Protein AF-A0A9K3LHT9-F1 (afdb_monomer)

Nearest PDB structures (foldseek):
  8hmz-assembly1_B  TM=8.881E-01  e=5.363E-04  Homo sapiens
  8hmy-assembly1_B  TM=8.828E-01  e=5.363E-04  Homo sapiens
  8iss-assembly1_C  TM=8.605E-01  e=6.475E-04  Homo sapiens
  7zrz-assembly1_AP1  TM=8.786E-01  e=7.817E-04  Homo sapiens
  7uxa-assembly1_A  TM=8.634E-01  e=1.139E-03  Homo sapiens

Structure (mmCIF, N/CA/C/O backbone):
data_AF-A0A9K3LHT9-F1
#
_entry.id   AF-A0A9K3LHT9-F1
#
loop_
_atom_site.group_PDB
_atom_site.id
_atom_site.type_symbol
_atom_site.label_atom_id
_atom_site.label_alt_id
_atom_site.label_comp_id
_atom_site.label_asym_id
_atom_site.label_entity_id
_atom_site.label_seq_id
_atom_site.pdbx_PDB_ins_code
_atom_site.Cartn_x
_atom_site.Cartn_y
_atom_site.Cartn_z
_atom_site.occupancy
_atom_site.B_iso_or_equiv
_atom_site.auth_seq_id
_atom_site.auth_comp_id
_atom_site.auth_asym_id
_atom_site.auth_atom_id
_atom_site.pdbx_PDB_model_num
ATOM 1 N N . MET A 1 1 ? 1.330 -3.708 21.902 1.00 42.66 1 MET A N 1
ATOM 2 C CA . MET A 1 1 ? 2.357 -3.878 20.852 1.00 42.66 1 MET A CA 1
ATOM 3 C C . MET A 1 1 ? 2.181 -5.154 20.021 1.00 42.66 1 MET A C 1
ATOM 5 O O . MET A 1 1 ? 2.519 -5.128 18.854 1.00 42.66 1 MET A O 1
ATOM 9 N N . GLU A 1 2 ? 1.587 -6.236 20.538 1.00 40.75 2 GLU A N 1
ATOM 10 C CA . GLU A 1 2 ? 1.471 -7.520 19.803 1.00 40.75 2 GLU A CA 1
ATOM 11 C C . GLU A 1 2 ? 0.469 -7.534 18.625 1.00 40.75 2 GLU A C 1
ATOM 13 O O . GLU A 1 2 ? 0.619 -8.298 17.676 1.00 40.75 2 GLU A O 1
ATOM 18 N N . LYS A 1 3 ? -0.551 -6.663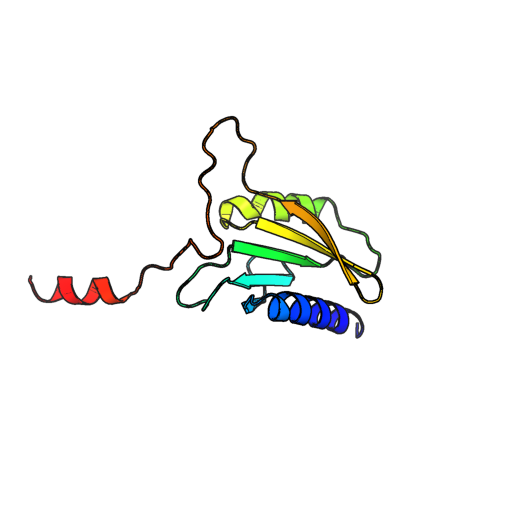 18.644 1.00 49.03 3 LYS A N 1
ATOM 19 C CA . LYS A 1 3 ? -1.647 -6.671 17.650 1.00 49.03 3 LYS A CA 1
ATOM 20 C C . LYS A 1 3 ? -1.298 -6.041 16.296 1.00 49.03 3 LYS A C 1
ATOM 22 O O . LYS A 1 3 ? -2.047 -6.220 15.341 1.00 49.03 3 LYS A O 1
ATOM 27 N N . GLU A 1 4 ? -0.192 -5.308 16.208 1.00 54.12 4 GLU A N 1
ATOM 28 C CA . GLU A 1 4 ? 0.210 -4.605 14.982 1.00 54.12 4 GLU A CA 1
ATOM 29 C C . GLU A 1 4 ? 0.761 -5.584 13.934 1.00 54.12 4 GLU A C 1
ATOM 31 O O . GLU A 1 4 ? 0.344 -5.563 12.779 1.00 54.12 4 GLU A O 1
ATOM 36 N N . GLY A 1 5 ? 1.567 -6.561 14.368 1.00 69.06 5 GLY A N 1
ATOM 37 C CA . GLY A 1 5 ? 2.127 -7.587 13.482 1.00 69.06 5 GLY A CA 1
ATOM 38 C C . GLY A 1 5 ? 1.077 -8.502 12.840 1.00 69.06 5 GLY A C 1
ATOM 39 O O . GLY A 1 5 ? 1.267 -8.965 11.715 1.00 69.06 5 GLY A O 1
ATOM 40 N N . VAL A 1 6 ? -0.060 -8.728 13.511 1.00 81.19 6 VAL A N 1
ATOM 41 C CA . VAL A 1 6 ? -1.143 -9.589 13.000 1.00 81.19 6 VAL A CA 1
ATOM 42 C C . VAL A 1 6 ? -1.835 -8.955 11.790 1.00 81.19 6 VAL A C 1
ATOM 44 O O . VAL A 1 6 ? -2.099 -9.644 10.804 1.00 81.19 6 VAL A O 1
ATOM 47 N N . LYS A 1 7 ? -2.080 -7.637 11.822 1.00 87.06 7 LYS A N 1
ATOM 48 C CA . LYS A 1 7 ? -2.692 -6.910 10.697 1.00 87.06 7 LYS A CA 1
ATOM 49 C C . LYS A 1 7 ? -1.782 -6.904 9.478 1.00 87.06 7 LYS A C 1
ATOM 51 O O . LYS A 1 7 ? -2.227 -7.242 8.383 1.00 87.06 7 LYS A O 1
ATOM 56 N N . SER A 1 8 ? -0.508 -6.582 9.675 1.00 90.00 8 SER A N 1
ATOM 57 C CA . SER A 1 8 ? 0.472 -6.548 8.590 1.00 90.00 8 SER A CA 1
ATOM 58 C C . SER A 1 8 ? 0.649 -7.935 7.960 1.00 90.00 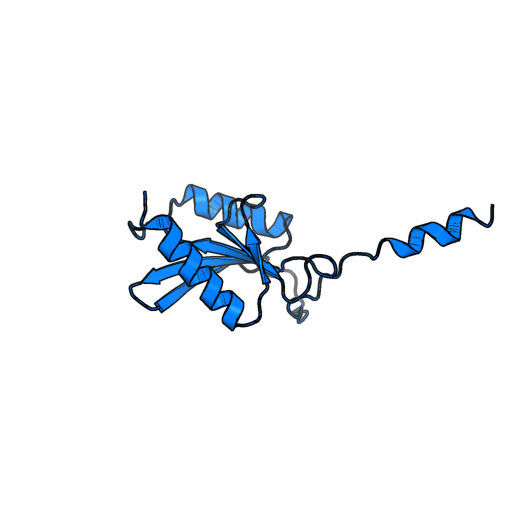8 SER A C 1
ATOM 60 O O . SER A 1 8 ? 0.721 -8.048 6.738 1.00 90.00 8 SER A O 1
ATOM 62 N N . ALA A 1 9 ? 0.630 -9.011 8.757 1.00 91.50 9 ALA A N 1
ATOM 63 C CA . ALA A 1 9 ? 0.661 -10.382 8.242 1.00 91.50 9 ALA A CA 1
ATOM 64 C C . ALA A 1 9 ? -0.595 -10.746 7.429 1.00 91.50 9 ALA A C 1
ATOM 66 O O . ALA A 1 9 ? -0.488 -11.414 6.401 1.00 91.50 9 ALA A O 1
ATOM 67 N N . PHE A 1 10 ? -1.776 -10.298 7.862 1.00 92.81 10 PHE A N 1
ATOM 68 C CA . PHE A 1 10 ? -3.029 -10.527 7.141 1.00 92.81 10 PHE A CA 1
ATOM 69 C C . PHE A 1 10 ? -3.052 -9.809 5.785 1.00 92.81 10 PHE A C 1
ATOM 71 O O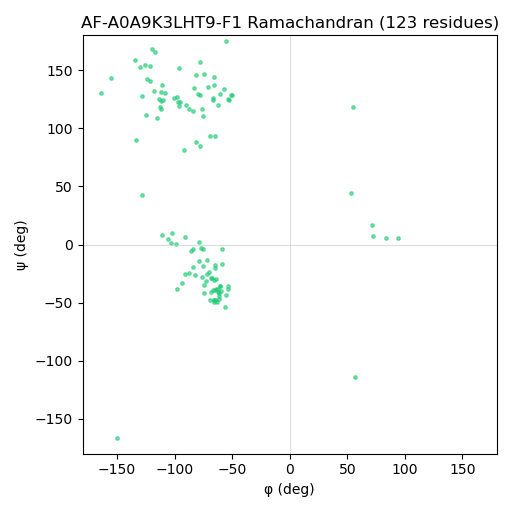 . PHE A 1 10 ? -3.317 -10.435 4.760 1.00 92.81 10 PHE A O 1
ATOM 78 N N . VAL A 1 11 ? -2.682 -8.523 5.764 1.00 92.94 11 VAL A N 1
ATOM 79 C CA . VAL A 1 11 ? -2.584 -7.718 4.534 1.00 92.94 11 VAL A CA 1
ATOM 80 C C . VAL A 1 11 ? -1.549 -8.295 3.572 1.00 92.94 11 VAL A C 1
ATOM 82 O O . VAL A 1 11 ? -1.813 -8.412 2.378 1.00 92.94 11 VAL A O 1
ATOM 85 N N . ARG A 1 12 ? -0.398 -8.734 4.092 1.00 94.56 12 ARG A N 1
ATOM 86 C CA . ARG A 1 12 ? 0.624 -9.425 3.300 1.00 94.56 12 ARG A CA 1
ATOM 87 C C . ARG A 1 12 ? 0.055 -10.659 2.598 1.00 94.56 12 ARG A C 1
ATOM 89 O O . ARG A 1 12 ? 0.160 -10.749 1.381 1.00 94.56 12 ARG A O 1
ATOM 96 N N . ARG A 1 13 ? -0.576 -11.575 3.343 1.00 94.25 13 ARG A N 1
ATOM 97 C CA . ARG A 1 13 ? -1.142 -12.814 2.777 1.00 94.25 13 ARG A CA 1
ATOM 98 C C . ARG A 1 13 ? -2.215 -12.537 1.727 1.00 94.25 13 ARG A C 1
ATOM 100 O O . ARG A 1 13 ? -2.307 -13.276 0.755 1.00 94.25 13 ARG A O 1
ATOM 107 N N . HIS A 1 14 ? -3.006 -11.484 1.920 1.00 92.81 14 HIS A N 1
ATOM 108 C CA . HIS A 1 14 ? -4.019 -11.066 0.958 1.00 92.81 14 HIS A CA 1
ATOM 109 C C . HIS A 1 14 ? -3.407 -10.615 -0.373 1.00 92.81 14 HIS A C 1
ATOM 111 O O . HIS A 1 14 ? -3.830 -11.075 -1.426 1.00 92.81 14 HIS A O 1
ATOM 117 N N . TYR A 1 15 ? -2.379 -9.763 -0.354 1.00 92.69 15 TYR A N 1
ATOM 118 C CA . TYR A 1 15 ? -1.734 -9.343 -1.601 1.00 92.69 15 TYR A CA 1
ATOM 119 C C . TYR A 1 15 ? -0.878 -10.451 -2.230 1.00 92.69 15 TYR A C 1
ATOM 121 O O . TYR A 1 15 ? -0.821 -10.553 -3.455 1.00 92.69 15 TYR A O 1
ATOM 129 N N . GLU A 1 16 ? -0.277 -11.328 -1.423 1.00 92.94 16 GLU A N 1
ATOM 130 C CA . GLU A 1 16 ? 0.418 -12.524 -1.916 1.00 92.94 16 GLU A CA 1
ATOM 131 C C . GLU A 1 16 ? -0.546 -13.505 -2.608 1.00 92.94 16 GLU A C 1
ATOM 133 O O . GLU A 1 16 ? -0.199 -14.056 -3.651 1.00 92.94 16 GLU A O 1
ATOM 138 N N . SER A 1 17 ? -1.778 -13.684 -2.106 1.00 92.31 17 SER A N 1
ATOM 139 C CA . SER A 1 17 ? -2.779 -14.544 -2.760 1.00 92.31 17 SER A CA 1
ATOM 140 C C . SER A 1 17 ? -3.322 -13.962 -4.069 1.00 92.31 17 SER A C 1
ATOM 142 O O . SER A 1 17 ? -3.749 -14.718 -4.940 1.00 92.31 17 SER A O 1
ATOM 144 N N . LEU A 1 18 ? -3.252 -12.638 -4.238 1.00 89.38 18 LEU A N 1
ATOM 145 C CA . LEU A 1 18 ? -3.525 -11.945 -5.501 1.00 89.38 18 LEU A CA 1
ATOM 146 C C . LEU A 1 18 ? -2.362 -12.046 -6.508 1.00 89.38 18 LEU A C 1
ATOM 148 O O . LEU A 1 18 ? -2.493 -11.570 -7.634 1.00 89.38 18 LEU A O 1
ATOM 152 N N . GLY A 1 19 ? -1.240 -12.666 -6.126 1.00 88.81 19 GLY A N 1
ATOM 153 C CA . GLY A 1 19 ? -0.076 -12.882 -6.990 1.00 88.81 19 GLY A CA 1
ATOM 154 C C . GLY A 1 19 ? 1.007 -11.806 -6.891 1.00 88.81 19 GLY A C 1
ATOM 155 O O . GLY A 1 19 ? 1.989 -11.873 -7.628 1.00 88.81 19 GLY A O 1
ATOM 156 N N . TYR A 1 20 ? 0.879 -10.837 -5.981 1.00 90.56 20 TYR A N 1
ATOM 157 C CA . TYR A 1 20 ? 1.913 -9.825 -5.773 1.00 90.56 20 TYR A CA 1
ATOM 158 C C . TYR A 1 20 ? 3.043 -10.339 -4.887 1.00 90.56 20 TYR A C 1
ATOM 160 O O . TYR A 1 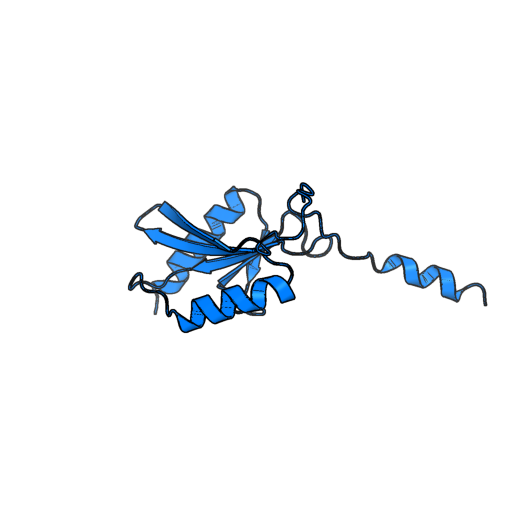20 ? 2.829 -11.040 -3.898 1.00 90.56 20 TYR A O 1
ATOM 168 N N . ARG A 1 21 ? 4.268 -9.889 -5.167 1.00 90.94 21 ARG A N 1
ATOM 169 C CA . ARG A 1 21 ? 5.383 -10.037 -4.223 1.00 90.94 21 ARG A CA 1
ATOM 170 C C . ARG A 1 21 ? 5.409 -8.845 -3.271 1.00 90.94 21 ARG A C 1
ATOM 172 O O . ARG A 1 21 ? 5.622 -7.710 -3.698 1.00 90.94 21 ARG A O 1
ATOM 179 N N . VAL A 1 22 ? 5.208 -9.108 -1.980 1.00 93.62 22 VAL A N 1
ATOM 180 C CA . VAL A 1 22 ? 5.094 -8.082 -0.933 1.00 93.62 22 VAL A CA 1
ATOM 181 C C . VAL A 1 22 ? 6.437 -7.872 -0.231 1.00 93.62 22 VAL A C 1
ATOM 183 O O . VAL A 1 22 ? 6.964 -8.773 0.425 1.00 93.62 22 VAL A O 1
ATOM 186 N N . HIS A 1 23 ? 6.976 -6.657 -0.296 1.00 93.50 23 HIS A N 1
ATOM 187 C CA . HIS A 1 23 ? 8.204 -6.267 0.410 1.00 93.50 23 HIS A CA 1
ATOM 188 C C . HIS A 1 23 ? 7.954 -5.112 1.382 1.00 93.50 23 HIS A C 1
ATOM 190 O O . HIS A 1 23 ? 6.899 -4.487 1.348 1.00 93.50 23 HIS A O 1
ATOM 196 N N . SER A 1 24 ? 8.927 -4.836 2.257 1.00 93.44 24 SER A N 1
ATOM 197 C CA . SER A 1 24 ? 8.873 -3.689 3.174 1.00 93.44 24 SER A CA 1
ATOM 198 C C . SER A 1 24 ? 8.802 -2.371 2.402 1.00 93.44 24 SER A C 1
ATOM 200 O O . SER A 1 24 ? 9.618 -2.130 1.509 1.00 93.44 24 SER A O 1
ATOM 202 N N . GLY A 1 25 ? 7.837 -1.524 2.761 1.00 91.44 25 GLY A N 1
ATOM 203 C CA . GLY A 1 25 ? 7.657 -0.186 2.202 1.00 91.44 25 GLY A CA 1
ATOM 204 C C . GLY A 1 25 ? 8.387 0.919 2.966 1.00 91.44 25 GLY A C 1
ATOM 205 O O . GLY A 1 25 ? 8.214 2.088 2.624 1.00 91.44 25 GLY A O 1
ATOM 206 N N . LEU A 1 26 ? 9.210 0.575 3.967 1.00 91.31 26 LEU A N 1
ATOM 207 C CA . LEU A 1 26 ? 9.803 1.532 4.911 1.00 91.31 26 LEU A CA 1
ATOM 208 C C . LEU A 1 26 ? 10.560 2.680 4.221 1.00 91.31 26 LEU A C 1
ATOM 210 O O . LEU A 1 26 ? 10.493 3.822 4.661 1.00 91.31 26 LEU A O 1
ATOM 214 N N . GLN A 1 27 ? 11.235 2.399 3.102 1.00 89.62 27 GLN A N 1
ATOM 215 C CA . GLN A 1 27 ? 11.967 3.403 2.314 1.00 89.62 27 GLN A CA 1
ATOM 216 C C . GLN A 1 27 ? 11.063 4.474 1.682 1.00 89.62 27 GLN A C 1
ATOM 218 O O . GLN A 1 27 ? 11.542 5.544 1.322 1.00 89.62 27 GLN A O 1
ATOM 223 N N . PHE A 1 28 ? 9.768 4.188 1.550 1.00 89.50 28 PHE A N 1
ATOM 224 C CA . PHE A 1 28 ? 8.758 5.058 0.948 1.00 89.50 28 PHE A CA 1
ATOM 225 C C . PHE A 1 28 ? 7.754 5.584 1.988 1.00 89.50 28 PHE A C 1
ATOM 227 O O . PHE A 1 28 ? 6.744 6.177 1.615 1.00 89.50 28 PHE A O 1
ATOM 234 N N . GLY A 1 29 ? 8.006 5.345 3.283 1.00 90.19 29 GLY A N 1
ATOM 235 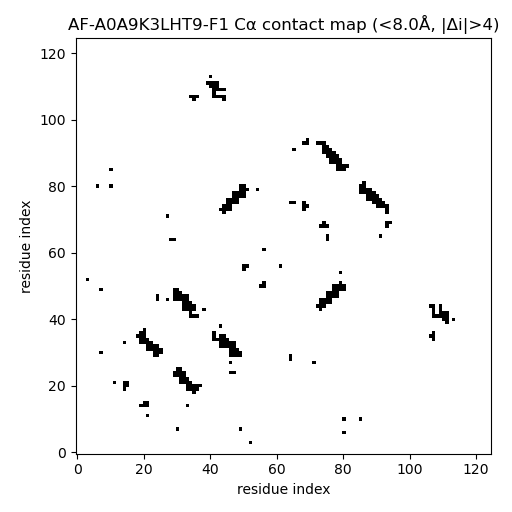C CA . GLY A 1 29 ? 7.111 5.735 4.378 1.00 90.19 29 GLY A CA 1
ATOM 236 C C . GLY A 1 29 ? 5.819 4.915 4.466 1.00 90.19 29 GLY A C 1
ATOM 237 O O . GLY A 1 29 ? 4.869 5.358 5.098 1.00 90.19 29 GLY A O 1
ATOM 238 N N . CYS A 1 30 ? 5.761 3.748 3.819 1.00 92.25 30 CYS A N 1
ATOM 239 C CA . CYS A 1 30 ? 4.589 2.868 3.790 1.00 92.25 30 CYS A CA 1
ATOM 240 C C . CYS A 1 30 ? 4.895 1.516 4.453 1.00 92.25 30 CYS A C 1
ATOM 242 O O . CYS A 1 30 ? 6.059 1.151 4.621 1.00 92.25 30 CYS A O 1
ATOM 244 N N . ASP A 1 31 ? 3.869 0.729 4.771 1.00 94.00 31 ASP A N 1
ATOM 245 C CA . ASP A 1 31 ? 4.050 -0.617 5.327 1.00 94.00 31 ASP A CA 1
ATOM 246 C C . ASP A 1 31 ? 4.629 -1.575 4.288 1.00 94.00 31 ASP A C 1
ATOM 248 O O . ASP A 1 31 ? 5.609 -2.286 4.542 1.00 94.00 31 ASP A O 1
ATOM 252 N N . PHE A 1 32 ? 4.049 -1.565 3.085 1.00 94.88 32 PHE A N 1
ATOM 253 C CA . PHE A 1 32 ? 4.435 -2.480 2.022 1.00 94.88 32 PHE A CA 1
ATOM 254 C C . PHE A 1 32 ? 4.608 -1.808 0.670 1.00 94.88 32 PHE A C 1
ATOM 256 O O . PHE A 1 32 ? 4.051 -0.753 0.381 1.00 94.88 32 PHE A O 1
ATOM 263 N N . VAL A 1 33 ? 5.358 -2.492 -0.186 1.00 92.69 33 VAL A N 1
ATOM 264 C CA . VAL A 1 33 ? 5.370 -2.267 -1.629 1.00 92.69 33 VAL A CA 1
ATOM 265 C C . VAL A 1 33 ? 5.036 -3.560 -2.354 1.00 92.69 33 VAL A C 1
ATOM 267 O O . VAL A 1 33 ? 5.466 -4.640 -1.934 1.00 92.69 33 VAL A O 1
ATOM 270 N N . LEU A 1 34 ? 4.280 -3.438 -3.442 1.00 91.06 34 LEU A N 1
ATOM 271 C CA . LEU A 1 34 ? 3.827 -4.573 -4.240 1.00 91.06 34 LEU A CA 1
ATOM 272 C C . LEU A 1 34 ? 4.562 -4.599 -5.576 1.00 91.06 34 LEU A C 1
ATOM 274 O O . LEU A 1 34 ? 4.615 -3.591 -6.285 1.00 91.06 34 LEU A O 1
ATOM 278 N N . TYR A 1 35 ? 5.105 -5.762 -5.917 1.00 87.62 35 TYR A N 1
ATOM 279 C CA . TYR A 1 35 ? 5.702 -6.022 -7.221 1.00 87.62 35 TYR A CA 1
ATOM 280 C C . TYR A 1 35 ? 4.840 -7.009 -8.002 1.00 87.62 35 TYR A C 1
ATOM 282 O O . TYR A 1 35 ? 4.392 -8.014 -7.446 1.00 87.62 35 TYR A O 1
ATOM 290 N N . ALA A 1 36 ? 4.654 -6.730 -9.292 1.00 83.94 36 ALA A N 1
ATOM 291 C CA . ALA A 1 36 ? 3.984 -7.637 -10.224 1.00 83.94 36 ALA A CA 1
ATOM 292 C C . ALA A 1 36 ? 4.805 -8.910 -10.493 1.00 83.94 36 ALA A C 1
ATOM 294 O O . ALA A 1 36 ? 4.253 -9.959 -10.798 1.00 83.94 36 ALA A O 1
ATOM 295 N N . ASP A 1 37 ? 6.132 -8.799 -10.395 1.00 82.81 37 ASP A N 1
ATOM 296 C CA . ASP A 1 37 ? 7.083 -9.872 -10.678 1.00 82.81 37 ASP A CA 1
ATOM 297 C C . ASP A 1 37 ? 8.353 -9.703 -9.814 1.00 82.81 37 ASP A C 1
ATOM 299 O O . ASP A 1 37 ? 8.363 -8.948 -8.840 1.00 82.81 37 ASP A O 1
ATOM 303 N N . SER A 1 38 ? 9.433 -10.423 -10.122 1.00 80.25 38 SER A N 1
ATOM 304 C CA . SER A 1 38 ? 10.696 -10.378 -9.391 1.00 80.25 38 SER A CA 1
ATOM 305 C C . SER A 1 38 ? 11.201 -8.937 -9.201 1.00 80.25 38 SER A C 1
ATOM 307 O O . SER A 1 38 ? 11.378 -8.215 -10.189 1.00 80.25 38 SER A O 1
ATOM 309 N N . PRO A 1 39 ? 11.541 -8.526 -7.963 1.00 78.69 39 PRO A N 1
ATOM 310 C CA . PRO A 1 39 ? 12.115 -7.210 -7.682 1.00 78.69 39 PRO A CA 1
ATOM 311 C C . PRO A 1 39 ? 13.424 -6.929 -8.426 1.00 78.69 39 PRO A C 1
ATOM 313 O O . PRO A 1 39 ? 13.859 -5.783 -8.483 1.00 78.69 39 PRO A O 1
ATOM 316 N N . GLU A 1 40 ? 14.096 -7.944 -8.965 1.00 77.94 40 GLU A N 1
ATOM 317 C CA . GLU A 1 40 ? 15.292 -7.768 -9.797 1.00 77.94 40 GLU A CA 1
ATOM 318 C C . GLU A 1 40 ? 14.954 -7.301 -11.218 1.00 77.94 40 GLU A C 1
ATOM 320 O O . GLU A 1 40 ? 15.756 -6.609 -11.846 1.00 77.94 40 GLU A O 1
ATOM 325 N N . ALA A 1 41 ? 13.761 -7.652 -11.704 1.00 71.69 41 ALA A N 1
ATOM 326 C CA . ALA A 1 41 ? 13.304 -7.394 -13.062 1.00 71.69 41 ALA A CA 1
ATOM 327 C C . ALA A 1 41 ? 12.412 -6.152 -13.154 1.00 71.69 41 ALA A C 1
ATOM 329 O O . ALA A 1 41 ? 12.549 -5.389 -14.107 1.00 71.69 41 ALA A O 1
ATOM 330 N N . VAL A 1 42 ? 11.538 -5.917 -12.170 1.00 76.69 42 VAL A N 1
ATOM 331 C CA . VAL A 1 42 ? 10.533 -4.843 -12.225 1.00 76.69 42 VAL A CA 1
ATOM 332 C C . VAL A 1 42 ? 10.595 -3.910 -11.016 1.00 76.69 42 VAL A C 1
ATOM 334 O O . VAL A 1 42 ? 11.081 -4.265 -9.938 1.00 76.69 42 VAL A O 1
ATOM 337 N N . HIS A 1 43 ? 10.134 -2.676 -11.200 1.00 79.69 43 HIS A N 1
ATOM 338 C CA . HIS A 1 43 ? 9.858 -1.754 -10.103 1.00 79.69 43 HIS A CA 1
ATOM 339 C C . HIS A 1 43 ? 8.523 -2.103 -9.431 1.00 79.69 43 HIS A C 1
ATOM 341 O O . HIS A 1 43 ? 7.662 -2.747 -10.025 1.00 79.69 43 HIS A O 1
ATOM 347 N N . SER A 1 44 ? 8.359 -1.695 -8.172 1.00 82.50 44 SER A N 1
ATOM 348 C CA . SER A 1 44 ? 7.056 -1.754 -7.514 1.00 82.50 44 SER A CA 1
ATOM 349 C C . SER A 1 44 ? 6.183 -0.598 -7.980 1.00 82.50 44 SER A C 1
ATOM 351 O O . SER A 1 44 ? 6.605 0.557 -7.881 1.00 82.50 44 SER A O 1
ATOM 353 N N . ASP A 1 45 ? 4.968 -0.906 -8.423 1.00 82.56 45 ASP A N 1
ATOM 354 C CA . ASP A 1 45 ? 3.993 0.096 -8.867 1.00 82.56 45 ASP A CA 1
ATOM 355 C C . ASP A 1 45 ? 3.140 0.626 -7.706 1.00 82.56 45 ASP A C 1
ATOM 357 O O . ASP A 1 45 ? 2.643 1.750 -7.766 1.00 82.56 45 ASP A O 1
ATOM 361 N N . PHE A 1 46 ? 2.992 -0.156 -6.629 1.00 90.12 46 PHE A N 1
ATOM 362 C CA . PHE A 1 46 ? 2.106 0.173 -5.512 1.00 90.12 46 PHE A CA 1
ATOM 363 C C . PHE A 1 46 ? 2.844 0.274 -4.177 1.00 90.12 46 PHE A C 1
ATOM 365 O O . PHE A 1 46 ? 3.711 -0.547 -3.861 1.00 90.12 46 PHE A O 1
ATOM 372 N N . CYS A 1 47 ? 2.434 1.257 -3.379 1.00 92.44 47 CYS A N 1
ATOM 373 C CA . CYS A 1 47 ? 2.748 1.405 -1.963 1.00 92.44 47 CYS A CA 1
ATOM 374 C C . CYS A 1 47 ? 1.473 1.187 -1.150 1.00 92.44 47 CYS A C 1
ATOM 376 O O . CYS A 1 47 ? 0.459 1.810 -1.443 1.00 92.44 47 CYS A O 1
ATOM 378 N N . VAL A 1 48 ? 1.521 0.355 -0.115 1.00 92.75 48 VAL A N 1
ATOM 379 C CA . VAL A 1 48 ? 0.380 0.079 0.765 1.00 92.75 48 VAL A CA 1
ATOM 380 C C . VAL A 1 48 ? 0.641 0.695 2.131 1.00 92.75 48 VAL A C 1
ATOM 382 O O . VAL A 1 48 ? 1.647 0.376 2.765 1.00 92.75 48 VAL A O 1
ATOM 385 N N . TYR A 1 49 ? -0.283 1.538 2.581 1.00 93.44 49 TYR A N 1
ATOM 386 C CA . TYR A 1 49 ? -0.312 2.103 3.927 1.00 93.44 49 TYR A CA 1
ATOM 387 C C . TYR A 1 49 ? -1.511 1.535 4.694 1.00 93.44 49 TYR A C 1
ATOM 389 O O . TYR A 1 49 ? -2.653 1.628 4.234 1.00 93.44 49 TYR A O 1
ATOM 397 N N . ILE A 1 50 ? -1.257 0.927 5.848 1.00 92.81 50 ILE A N 1
ATOM 398 C CA . ILE A 1 50 ? -2.250 0.263 6.690 1.00 92.81 50 ILE A CA 1
ATOM 399 C C . ILE A 1 50 ? -2.681 1.223 7.795 1.00 92.81 50 ILE A C 1
ATOM 401 O O . ILE A 1 50 ? -1.882 1.664 8.611 1.00 92.81 50 ILE A O 1
ATOM 405 N N . ILE A 1 51 ? -3.981 1.496 7.870 1.00 91.12 51 ILE A N 1
ATOM 406 C CA . ILE A 1 51 ? -4.547 2.318 8.938 1.00 91.12 51 ILE A CA 1
ATOM 407 C C . ILE A 1 51 ? -4.407 1.613 10.293 1.00 91.12 51 ILE A C 1
ATOM 409 O O . ILE A 1 51 ? -4.701 0.415 10.437 1.00 91.12 51 ILE A O 1
ATOM 413 N N . GLY A 1 52 ? -4.023 2.405 11.297 1.00 84.88 52 GLY A N 1
ATOM 414 C CA . GLY A 1 52 ? -3.892 2.010 12.693 1.00 84.88 52 GLY A CA 1
ATOM 415 C C . GLY A 1 52 ? -5.154 1.395 13.316 1.00 84.88 52 GLY A C 1
ATOM 416 O O . GLY A 1 52 ? -6.226 1.269 12.718 1.00 84.88 52 GLY A O 1
ATOM 417 N N . ASN A 1 53 ? -5.025 0.928 14.561 1.00 78.44 53 ASN A N 1
ATOM 418 C CA . ASN A 1 53 ? -6.120 0.270 15.294 1.00 78.44 53 ASN A CA 1
ATOM 419 C C . ASN A 1 53 ? -7.278 1.195 15.656 1.00 78.44 53 ASN A C 1
ATOM 421 O O . ASN A 1 53 ? -8.408 0.731 15.770 1.00 78.44 53 ASN A O 1
ATOM 425 N N . ASP A 1 54 ? -6.983 2.470 15.831 1.00 82.88 54 ASP A N 1
ATOM 426 C CA . ASP A 1 54 ? -7.949 3.524 16.101 1.00 82.88 54 ASP A CA 1
ATOM 427 C C . ASP A 1 54 ? -8.795 3.868 14.863 1.00 82.88 54 ASP A C 1
ATOM 429 O O . ASP A 1 54 ? -9.843 4.497 14.983 1.00 82.88 54 ASP A O 1
ATOM 433 N N . GLY A 1 55 ? -8.386 3.396 13.678 1.00 80.25 55 GLY A N 1
ATOM 434 C CA . GLY A 1 55 ? -9.079 3.651 12.423 1.00 80.25 55 GLY A CA 1
ATOM 435 C C . GLY A 1 55 ? -8.921 5.089 11.936 1.00 80.25 55 GLY A C 1
ATOM 436 O O . GLY A 1 55 ? -9.573 5.453 10.955 1.00 80.25 55 GLY A O 1
ATOM 437 N N . PHE A 1 56 ? -8.080 5.879 12.603 1.00 84.12 56 PHE A N 1
ATOM 438 C CA . PHE A 1 56 ? -7.764 7.239 12.214 1.00 84.12 56 PHE A CA 1
ATOM 439 C C . PHE A 1 56 ? -6.485 7.254 11.400 1.00 84.12 56 PHE A C 1
ATOM 441 O O . PHE A 1 56 ? -5.617 6.392 11.515 1.00 84.12 56 PHE A O 1
ATOM 448 N N . ILE A 1 57 ? -6.404 8.252 10.537 1.00 84.75 57 ILE A N 1
ATOM 449 C CA . ILE A 1 57 ? -5.229 8.506 9.735 1.00 84.75 57 ILE A CA 1
ATOM 450 C C . ILE A 1 57 ? -4.860 9.966 9.916 1.00 84.75 57 ILE A C 1
ATOM 452 O O . ILE A 1 57 ? -5.723 10.841 9.792 1.00 84.75 57 ILE A O 1
ATOM 456 N N . ASP A 1 58 ? -3.603 10.234 10.265 1.00 88.25 58 ASP A N 1
ATOM 457 C CA . ASP A 1 58 ? -3.154 11.613 10.381 1.00 88.25 58 ASP A CA 1
ATOM 458 C C . ASP A 1 58 ? -3.182 12.243 8.984 1.00 88.25 58 ASP A C 1
ATOM 460 O O . ASP A 1 58 ? -2.598 11.743 8.016 1.00 88.25 58 ASP A O 1
ATOM 464 N N . TRP A 1 59 ? -3.880 13.372 8.880 1.00 86.75 59 TRP A N 1
ATOM 465 C CA . TRP A 1 59 ? -3.933 14.159 7.660 1.00 86.75 59 TRP A CA 1
ATOM 466 C C . TRP A 1 59 ? -2.531 14.513 7.146 1.00 86.75 59 TRP A C 1
ATOM 468 O O . TRP A 1 59 ? -2.290 14.474 5.941 1.00 86.75 59 TRP A O 1
ATOM 478 N N . ARG A 1 60 ? -1.587 14.821 8.045 1.00 89.69 60 ARG A N 1
ATOM 479 C CA . ARG A 1 60 ? -0.205 15.162 7.680 1.00 89.69 60 ARG A CA 1
ATOM 480 C C . ARG A 1 60 ? 0.535 13.975 7.082 1.00 89.69 60 ARG A C 1
ATOM 482 O O . ARG A 1 60 ? 1.277 14.161 6.116 1.00 89.69 60 ARG A O 1
ATOM 489 N N . GLU A 1 61 ? 0.322 12.777 7.619 1.00 87.75 61 GLU A N 1
ATOM 490 C CA . GLU A 1 61 ? 0.896 11.549 7.069 1.00 87.75 61 GLU A CA 1
ATOM 491 C C . GLU A 1 61 ? 0.349 11.298 5.665 1.00 87.75 61 GLU A C 1
ATOM 493 O O . GLU A 1 61 ? 1.126 11.179 4.719 1.00 87.75 61 GLU A O 1
ATOM 498 N N . ILE A 1 62 ? -0.975 11.353 5.485 1.00 88.38 62 ILE A N 1
ATOM 499 C CA . ILE A 1 62 ? -1.592 11.170 4.164 1.00 88.38 62 ILE A CA 1
ATOM 500 C C . ILE A 1 62 ? -1.151 12.216 3.157 1.00 88.38 62 ILE A C 1
ATOM 502 O O . ILE A 1 62 ? -0.836 11.872 2.016 1.00 88.38 62 ILE A O 1
ATOM 506 N N . GLN A 1 63 ? -1.102 13.483 3.555 1.00 89.31 63 GLN A N 1
ATOM 507 C CA . GLN A 1 63 ? -0.658 14.559 2.682 1.00 89.31 63 GLN A CA 1
ATOM 508 C C . GLN A 1 63 ? 0.802 14.353 2.255 1.00 89.31 63 GLN A C 1
ATOM 510 O O . GLN A 1 63 ? 1.135 14.553 1.086 1.00 89.31 63 GLN A O 1
ATOM 515 N N . THR A 1 64 ? 1.659 13.913 3.179 1.00 90.31 64 THR A N 1
ATOM 516 C CA . THR A 1 64 ? 3.072 13.624 2.901 1.00 90.31 64 THR A CA 1
ATOM 517 C C . THR A 1 64 ? 3.211 12.444 1.945 1.00 90.31 64 THR A C 1
ATOM 519 O O . THR A 1 64 ? 3.883 12.564 0.923 1.00 90.31 64 THR A O 1
ATOM 522 N N . LEU A 1 65 ? 2.522 11.333 2.215 1.00 90.19 65 LEU A N 1
ATOM 523 C CA . LEU A 1 65 ? 2.554 10.144 1.362 1.00 90.19 65 LEU A CA 1
ATOM 524 C C . LEU A 1 65 ? 2.032 10.443 -0.044 1.00 90.19 65 LEU A C 1
ATOM 526 O O . LEU A 1 65 ? 2.692 10.126 -1.031 1.00 90.19 65 LEU A O 1
ATOM 530 N N . THR A 1 66 ? 0.891 11.124 -0.141 1.00 89.06 66 THR A N 1
ATOM 531 C CA . THR A 1 66 ? 0.277 11.498 -1.424 1.00 89.06 66 THR A CA 1
ATOM 532 C C . THR A 1 66 ? 1.198 12.393 -2.254 1.00 89.06 66 THR A C 1
ATOM 534 O O . THR A 1 66 ? 1.243 12.262 -3.475 1.00 89.06 66 THR A O 1
ATOM 537 N N . ARG A 1 67 ? 1.959 13.286 -1.609 1.00 88.75 67 ARG A N 1
ATOM 538 C CA . ARG A 1 67 ? 2.899 14.180 -2.295 1.00 88.75 67 ARG A CA 1
ATOM 539 C C . ARG A 1 67 ? 4.159 13.466 -2.784 1.00 88.75 67 ARG A C 1
ATOM 541 O O . ARG A 1 67 ? 4.659 13.837 -3.838 1.00 88.75 67 ARG A O 1
ATOM 548 N N . SER A 1 68 ? 4.654 12.475 -2.046 1.00 89.38 68 SER A N 1
ATOM 549 C CA . SER A 1 68 ? 5.895 11.762 -2.387 1.00 89.38 68 SER A CA 1
ATOM 550 C C . SER A 1 68 ? 5.692 10.649 -3.419 1.00 89.38 68 SER A C 1
ATOM 552 O O . SER A 1 68 ? 6.615 10.295 -4.146 1.00 89.38 68 SER A O 1
ATOM 554 N N . MET A 1 69 ? 4.487 10.083 -3.506 1.00 88.81 69 MET A N 1
ATOM 555 C CA . MET A 1 69 ? 4.185 8.980 -4.425 1.00 88.81 69 MET A CA 1
ATOM 556 C C . MET A 1 69 ? 4.509 9.257 -5.906 1.00 88.81 69 MET A C 1
ATOM 558 O O . MET A 1 69 ? 5.108 8.382 -6.539 1.00 88.81 69 MET A O 1
ATOM 562 N N . PRO A 1 70 ? 4.197 10.444 -6.471 1.00 84.69 70 PRO A N 1
ATOM 563 C CA . PRO A 1 70 ? 4.596 10.791 -7.832 1.00 84.69 70 PRO A CA 1
ATOM 564 C C . PRO A 1 70 ? 6.113 10.786 -8.039 1.00 84.69 70 PRO A C 1
ATOM 566 O O . PRO A 1 70 ? 6.571 10.272 -9.057 1.00 84.69 70 PRO A O 1
ATOM 569 N N . ASP A 1 71 ? 6.884 11.287 -7.068 1.00 86.25 71 ASP A N 1
ATOM 570 C CA . ASP A 1 71 ? 8.352 11.324 -7.137 1.00 86.25 71 ASP A CA 1
ATOM 571 C C . ASP A 1 71 ? 8.952 9.909 -7.125 1.00 86.25 71 ASP A C 1
ATOM 573 O O . ASP A 1 71 ? 9.986 9.646 -7.738 1.00 86.25 71 ASP A O 1
ATOM 577 N N . PHE A 1 72 ? 8.277 8.966 -6.462 1.00 85.94 72 PHE A N 1
ATOM 578 C CA . PHE A 1 72 ? 8.659 7.552 -6.442 1.00 85.94 72 PHE A CA 1
ATOM 579 C C . PHE A 1 72 ? 8.104 6.746 -7.621 1.00 85.94 72 PHE A C 1
ATOM 581 O O . PHE A 1 72 ? 8.444 5.566 -7.754 1.00 85.94 72 PHE A O 1
ATOM 588 N N . HIS A 1 73 ? 7.260 7.363 -8.454 1.00 84.88 73 HIS A N 1
ATOM 589 C CA . HIS A 1 73 ? 6.466 6.712 -9.494 1.00 84.88 73 HIS A CA 1
ATOM 590 C C . HIS A 1 73 ? 5.632 5.535 -8.964 1.00 84.88 73 HIS A C 1
ATOM 592 O O . HIS A 1 73 ? 5.598 4.468 -9.575 1.00 84.88 73 HIS A O 1
ATOM 598 N N . LYS A 1 74 ? 4.984 5.723 -7.810 1.00 86.12 74 LYS A N 1
ATOM 599 C CA . LYS A 1 74 ? 4.146 4.709 -7.155 1.00 86.12 74 LYS A CA 1
ATOM 600 C C . LYS A 1 74 ? 2.728 5.214 -6.968 1.00 86.12 74 LYS A C 1
ATOM 602 O O . LYS A 1 74 ? 2.496 6.409 -6.836 1.00 86.12 74 LYS A O 1
ATOM 607 N N . THR A 1 75 ? 1.784 4.288 -6.911 1.00 88.62 75 THR A N 1
ATOM 608 C CA . THR A 1 75 ? 0.399 4.548 -6.516 1.00 88.62 75 THR A CA 1
ATOM 609 C C . THR A 1 75 ? 0.230 4.186 -5.041 1.00 88.62 75 THR A C 1
ATOM 611 O O . THR A 1 75 ? 0.573 3.074 -4.635 1.00 88.62 75 THR A O 1
ATOM 614 N N . LEU A 1 76 ? -0.283 5.117 -4.230 1.00 91.06 76 LEU A N 1
ATOM 615 C CA . LEU A 1 76 ? -0.598 4.855 -2.820 1.00 91.06 76 LEU A CA 1
ATOM 616 C C . LEU A 1 76 ? -1.932 4.121 -2.713 1.00 91.06 76 LEU A C 1
ATOM 618 O O . LEU A 1 76 ? -2.935 4.605 -3.233 1.00 91.06 76 LEU A O 1
ATOM 622 N N . ILE A 1 77 ? -1.953 3.021 -1.973 1.00 92.25 77 ILE A N 1
ATOM 623 C CA . ILE A 1 77 ? -3.150 2.289 -1.572 1.00 92.25 77 ILE A CA 1
ATOM 624 C C . ILE A 1 77 ? -3.290 2.435 -0.059 1.00 92.25 77 ILE A C 1
ATOM 626 O O . ILE A 1 77 ? -2.424 2.004 0.702 1.00 92.25 77 ILE A O 1
ATOM 630 N N . VAL A 1 78 ? -4.388 3.042 0.382 1.00 92.25 78 VAL A N 1
ATOM 631 C CA . VAL A 1 78 ? -4.715 3.158 1.808 1.00 92.25 78 VAL A CA 1
ATOM 632 C C . VAL A 1 78 ? -5.643 2.014 2.188 1.00 92.25 78 VAL A C 1
ATOM 634 O O . VAL A 1 78 ? -6.726 1.876 1.618 1.00 92.25 78 VAL A O 1
ATOM 637 N N . VAL A 1 79 ? -5.237 1.206 3.162 1.00 92.69 79 VAL A N 1
ATOM 638 C CA . VAL A 1 79 ? -5.930 -0.023 3.554 1.00 92.69 79 VAL A CA 1
ATOM 639 C C . VAL A 1 79 ? -6.418 0.059 4.990 1.00 92.69 79 VAL A C 1
ATOM 641 O O . VAL A 1 79 ? -5.662 0.361 5.907 1.00 92.69 79 VAL A O 1
ATOM 644 N N . GLN A 1 80 ? -7.677 -0.307 5.209 1.00 91.19 80 GLN A N 1
ATOM 645 C CA . GLN A 1 80 ? -8.234 -0.526 6.536 1.00 91.19 80 GLN A CA 1
ATOM 646 C C . GLN A 1 80 ? -8.597 -1.997 6.726 1.00 91.19 80 GLN A C 1
ATOM 648 O O . GLN A 1 80 ? -9.378 -2.567 5.965 1.00 91.19 80 GLN A O 1
ATOM 653 N N . VAL A 1 81 ? -8.066 -2.599 7.788 1.00 90.44 81 VAL A N 1
ATOM 654 C CA . VAL A 1 81 ? -8.418 -3.963 8.198 1.00 90.44 81 VAL A CA 1
ATOM 655 C C . VAL A 1 81 ? -9.599 -3.899 9.165 1.00 90.44 81 VAL A C 1
ATOM 657 O O . VAL A 1 81 ? -9.488 -3.284 10.230 1.00 90.44 81 VAL A O 1
ATOM 660 N N . LYS A 1 82 ? -10.723 -4.533 8.811 1.00 86.50 82 LYS A N 1
ATOM 661 C CA . LYS A 1 82 ? -11.910 -4.655 9.671 1.00 86.50 82 LYS A CA 1
ATOM 662 C C . LYS A 1 82 ? -12.278 -6.125 9.837 1.00 86.50 82 LYS A C 1
ATOM 664 O O . LYS A 1 82 ? -12.744 -6.752 8.894 1.00 86.50 82 LYS A O 1
ATOM 669 N N . GLY A 1 83 ? -12.100 -6.663 11.044 1.00 83.69 83 GLY A N 1
ATOM 670 C CA . GLY A 1 83 ? -12.377 -8.076 11.318 1.00 83.69 83 GLY A CA 1
ATOM 671 C C . GLY A 1 83 ? -11.574 -8.984 10.385 1.00 83.69 83 GLY A C 1
ATOM 672 O O . GLY A 1 83 ? -10.347 -8.978 10.440 1.00 83.69 83 GLY A O 1
ATOM 673 N N . GLU A 1 84 ? -12.276 -9.712 9.516 1.00 83.25 84 GLU A N 1
ATOM 674 C CA . GLU A 1 84 ? -11.704 -10.688 8.577 1.00 83.25 84 GLU A CA 1
ATOM 675 C C . GLU A 1 84 ? -11.597 -10.189 7.128 1.00 83.25 84 GLU A C 1
ATOM 677 O O . GLU A 1 84 ? -11.318 -10.977 6.229 1.00 83.25 84 GLU A O 1
ATOM 682 N N . TYR A 1 85 ? -11.814 -8.897 6.860 1.00 86.06 85 TYR A N 1
ATOM 683 C CA . TYR A 1 85 ? -11.692 -8.361 5.504 1.00 86.06 85 TYR A CA 1
ATOM 684 C C . TYR A 1 85 ? -10.827 -7.100 5.430 1.00 86.06 85 TYR A C 1
ATOM 686 O O . TYR A 1 85 ? -10.686 -6.321 6.380 1.00 86.06 85 TYR A O 1
ATOM 694 N N . ILE A 1 86 ? -10.233 -6.920 4.252 1.00 89.88 86 ILE A N 1
ATOM 695 C CA . ILE A 1 86 ? -9.414 -5.771 3.876 1.00 89.88 86 ILE A CA 1
ATOM 696 C C . ILE A 1 86 ? -10.270 -4.835 3.036 1.00 89.88 86 ILE A C 1
ATOM 698 O O . ILE A 1 86 ? -10.886 -5.252 2.057 1.00 89.88 86 ILE A O 1
ATOM 702 N N . LYS A 1 87 ? -10.333 -3.568 3.444 1.00 89.50 87 LYS A N 1
ATOM 703 C CA . LYS A 1 87 ? -10.992 -2.512 2.686 1.00 89.50 87 LYS A CA 1
ATOM 704 C C . LYS A 1 87 ? -9.948 -1.539 2.163 1.00 89.50 87 LYS A C 1
ATOM 706 O O . LYS A 1 87 ? -9.306 -0.840 2.944 1.00 89.50 87 LYS A O 1
ATOM 711 N N . GLU A 1 88 ? -9.832 -1.461 0.849 1.00 88.75 88 GLU A N 1
ATOM 712 C CA . GLU A 1 88 ? -9.081 -0.410 0.168 1.00 88.75 88 GLU A CA 1
ATOM 713 C C . GLU A 1 88 ? -9.927 0.869 0.200 1.00 88.75 88 GLU A C 1
ATOM 715 O O . GLU A 1 88 ? -11.066 0.896 -0.268 1.00 88.75 88 GLU A O 1
ATOM 720 N N . LEU A 1 89 ? -9.423 1.908 0.863 1.00 83.44 89 LEU A N 1
ATOM 721 C CA . LEU A 1 89 ? -10.156 3.152 1.105 1.00 83.44 89 LEU A CA 1
ATOM 722 C C . LEU A 1 89 ? -9.877 4.214 0.048 1.00 83.44 89 LEU A C 1
ATOM 724 O O . LEU A 1 89 ? -10.762 5.008 -0.261 1.00 83.44 89 LEU A O 1
ATOM 728 N N . ALA A 1 90 ? -8.657 4.245 -0.482 1.00 73.38 90 ALA A N 1
ATOM 729 C CA . ALA A 1 90 ? -8.254 5.197 -1.502 1.00 73.38 90 ALA A CA 1
ATOM 730 C C . ALA A 1 90 ? -7.095 4.641 -2.329 1.00 73.38 90 ALA A C 1
ATOM 732 O O . ALA A 1 90 ? -6.189 4.004 -1.787 1.00 73.38 90 ALA A O 1
ATOM 733 N N . MET A 1 91 ? -7.117 4.950 -3.625 1.00 72.25 91 MET A N 1
ATOM 734 C CA . MET A 1 91 ? -5.984 4.796 -4.529 1.00 72.25 91 MET A CA 1
ATOM 735 C C . MET A 1 91 ? -5.569 6.188 -5.000 1.00 72.25 91 MET A C 1
ATOM 737 O O . MET A 1 91 ? -6.295 6.840 -5.749 1.00 72.25 91 MET A O 1
ATOM 741 N N . GLY A 1 92 ? -4.421 6.666 -4.527 1.00 65.94 92 GLY A N 1
ATOM 742 C CA . GLY A 1 92 ? -3.815 7.898 -5.017 1.00 65.94 92 GLY A CA 1
ATOM 743 C C . GLY A 1 92 ? -3.139 7.619 -6.351 1.00 65.94 92 GLY A C 1
ATOM 744 O O . GLY A 1 92 ? -1.950 7.307 -6.371 1.00 65.94 92 GLY A O 1
ATOM 745 N N . THR A 1 93 ? -3.895 7.662 -7.449 1.00 56.94 93 THR A N 1
ATOM 746 C CA . THR A 1 93 ? -3.324 7.524 -8.793 1.00 56.94 93 THR A CA 1
ATOM 747 C C . THR A 1 93 ? -2.602 8.808 -9.184 1.00 56.94 93 THR A C 1
ATOM 749 O O . THR A 1 93 ? -3.013 9.912 -8.826 1.00 56.94 93 THR A O 1
ATOM 752 N N . GLU A 1 94 ? -1.530 8.668 -9.952 1.00 54.22 94 GLU A N 1
ATOM 753 C CA . GLU A 1 94 ? -0.791 9.787 -10.529 1.00 54.22 94 GLU A CA 1
ATOM 754 C C . GLU A 1 94 ? -1.698 10.805 -11.270 1.00 54.22 94 GLU A C 1
ATOM 756 O O . GLU A 1 94 ? -2.498 10.448 -12.127 1.00 54.22 94 GLU A O 1
ATOM 761 N N . HIS A 1 95 ? -1.510 12.080 -10.899 1.00 46.16 95 HIS A N 1
ATOM 762 C CA . HIS A 1 95 ? -1.728 13.349 -11.614 1.00 46.16 95 HIS A CA 1
ATOM 763 C C . HIS A 1 95 ? -3.110 13.674 -12.233 1.00 46.16 95 HIS A C 1
ATOM 765 O O . HIS A 1 95 ? -3.558 13.082 -13.211 1.00 46.16 95 HIS A O 1
ATOM 771 N N . ALA A 1 96 ? -3.722 14.757 -11.737 1.00 41.06 96 ALA A N 1
ATOM 772 C CA . ALA A 1 96 ? -4.863 15.423 -12.360 1.00 41.06 96 ALA A CA 1
ATOM 773 C C . ALA A 1 96 ? -4.572 15.771 -13.847 1.00 41.06 96 ALA A C 1
ATOM 775 O O . ALA A 1 96 ? -3.586 16.454 -14.145 1.00 41.06 96 ALA A O 1
ATOM 776 N N . PRO A 1 97 ? -5.415 15.323 -14.795 1.00 41.00 97 PRO A N 1
ATOM 777 C CA . PRO A 1 97 ? -5.127 15.345 -16.221 1.00 41.00 97 PRO A CA 1
ATOM 778 C C . PRO A 1 97 ? -5.634 16.633 -16.882 1.00 41.00 97 PRO A C 1
ATOM 780 O O . PRO A 1 97 ? -6.645 16.627 -17.573 1.00 41.00 97 PRO A O 1
ATOM 783 N N . PHE A 1 98 ? -4.894 17.739 -16.795 1.00 45.50 98 PHE A N 1
ATOM 784 C CA . PHE A 1 98 ? -4.979 18.735 -17.883 1.00 45.50 98 PHE A CA 1
ATOM 785 C C . PHE A 1 98 ? -4.146 18.308 -19.106 1.00 45.50 98 PHE A C 1
ATOM 787 O O . PHE A 1 98 ? -4.049 19.037 -20.089 1.00 45.50 98 PHE A O 1
ATOM 794 N N . ARG A 1 99 ? -3.513 17.127 -19.066 1.00 41.03 99 ARG A N 1
ATOM 795 C CA . ARG A 1 99 ? -2.637 16.626 -20.126 1.00 41.03 99 ARG A CA 1
ATOM 796 C C . ARG A 1 99 ? -2.979 15.170 -20.449 1.00 41.03 99 ARG A C 1
ATOM 798 O O . ARG A 1 99 ? -2.469 14.233 -19.848 1.00 41.03 99 ARG A O 1
ATOM 805 N N . ASN A 1 100 ? -3.895 15.012 -21.399 1.00 45.31 100 ASN A N 1
ATOM 806 C CA . ASN A 1 100 ? -4.338 13.742 -21.966 1.00 45.31 100 ASN A CA 1
ATOM 807 C C . ASN A 1 100 ? -3.171 12.886 -22.490 1.00 45.31 100 ASN A C 1
ATOM 809 O O . ASN A 1 100 ? -2.465 13.298 -23.410 1.00 45.31 100 ASN A O 1
ATOM 813 N N . ARG A 1 101 ? -3.074 11.644 -22.012 1.00 47.78 101 ARG A N 1
ATOM 814 C CA . ARG A 1 101 ? -3.412 10.438 -22.794 1.00 47.78 101 ARG A CA 1
ATOM 815 C C . ARG A 1 101 ? -3.564 9.257 -21.827 1.00 47.78 101 ARG A C 1
ATOM 817 O O . ARG A 1 101 ? -2.655 9.040 -21.029 1.00 47.78 101 ARG A O 1
ATOM 824 N N . PRO A 1 102 ? -4.652 8.473 -21.902 1.00 49.88 102 PRO A N 1
ATOM 825 C CA . PRO A 1 102 ? -4.725 7.198 -21.208 1.00 49.88 102 PRO A CA 1
ATOM 826 C C . PRO A 1 102 ? -3.751 6.247 -21.903 1.00 49.88 102 PRO A C 1
ATOM 828 O O . PRO A 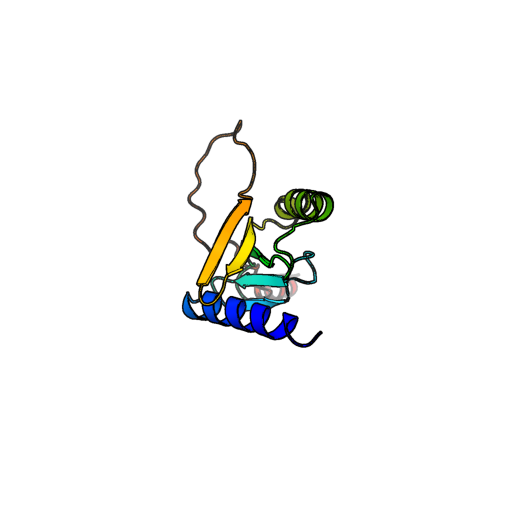1 102 ? -4.071 5.641 -22.922 1.00 49.88 102 PRO A O 1
ATOM 831 N N . VAL A 1 103 ? -2.521 6.171 -21.403 1.00 56.41 103 VAL A N 1
ATOM 832 C CA . VAL A 1 103 ? -1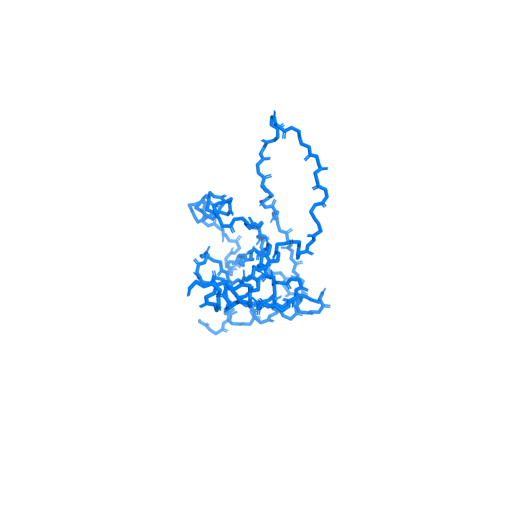.637 5.060 -21.746 1.00 56.41 103 VAL A CA 1
ATOM 833 C C . VAL A 1 103 ? -2.021 3.942 -20.784 1.00 56.41 103 VAL A C 1
ATOM 835 O O . VAL A 1 103 ? -1.855 4.136 -19.578 1.00 56.41 103 VAL A O 1
ATOM 838 N N . PRO A 1 104 ? -2.568 2.807 -21.251 1.00 50.59 104 PRO A N 1
A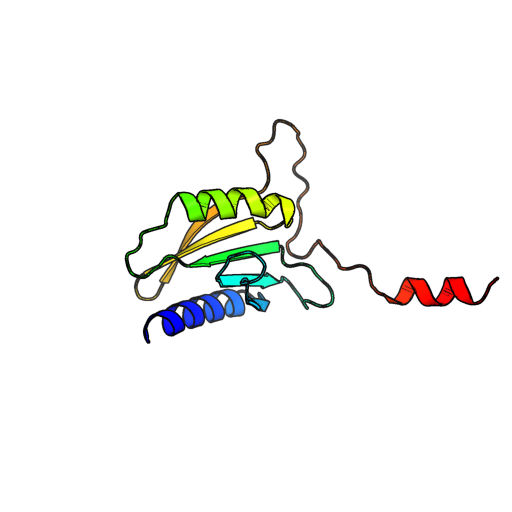TOM 839 C CA . PRO A 1 104 ? -2.773 1.658 -20.384 1.00 50.59 104 PRO A CA 1
ATOM 840 C C . PRO A 1 104 ? -1.394 1.160 -19.938 1.00 50.59 104 PRO A C 1
ATOM 842 O O . PRO A 1 104 ? -0.724 0.419 -20.653 1.00 50.59 104 PRO A O 1
ATOM 845 N N . LYS A 1 105 ? -0.922 1.627 -18.778 1.00 56.94 105 LYS A N 1
ATOM 846 C CA . LYS A 1 105 ? 0.245 1.046 -18.117 1.00 56.94 105 LYS A CA 1
ATOM 847 C C . LYS A 1 105 ? -0.221 -0.263 -17.494 1.00 56.94 105 LYS A C 1
ATOM 849 O O . LYS A 1 105 ? -1.010 -0.251 -16.552 1.00 56.94 105 LYS A O 1
ATOM 854 N N . ALA A 1 106 ? 0.235 -1.388 -18.036 1.00 60.50 106 ALA A N 1
ATOM 855 C CA . ALA A 1 106 ? 0.059 -2.668 -17.368 1.00 60.50 106 ALA A CA 1
ATOM 856 C C . ALA A 1 106 ? 0.873 -2.664 -16.062 1.00 60.50 106 ALA A C 1
ATOM 858 O O . ALA A 1 106 ? 1.965 -2.090 -16.006 1.00 60.50 106 ALA A O 1
ATOM 859 N N . VAL A 1 107 ? 0.357 -3.295 -15.013 1.00 60.56 107 VAL A N 1
ATOM 860 C CA . VAL A 1 107 ? 1.106 -3.497 -13.765 1.00 60.56 107 VAL A CA 1
ATOM 861 C C . VAL A 1 107 ? 2.406 -4.252 -14.087 1.00 60.56 107 VAL A C 1
ATOM 863 O O . VAL A 1 107 ? 2.388 -5.198 -14.872 1.00 60.56 107 VAL A O 1
ATOM 866 N N . GLY A 1 108 ? 3.544 -3.804 -13.554 1.00 58.94 108 GLY A N 1
ATOM 867 C CA . GLY A 1 108 ? 4.874 -4.349 -13.842 1.00 58.94 108 GLY A CA 1
ATOM 868 C C . GLY A 1 108 ? 5.549 -3.807 -15.108 1.00 58.94 108 GLY A C 1
ATOM 869 O O . GLY A 1 108 ? 6.637 -4.261 -15.453 1.00 58.94 108 GLY A O 1
ATOM 870 N N . SER A 1 109 ? 4.960 -2.822 -15.800 1.00 60.06 109 SER A N 1
ATOM 871 C CA . SER A 1 109 ? 5.543 -2.254 -17.035 1.00 60.06 109 SER A CA 1
ATOM 872 C C . SER A 1 109 ? 6.872 -1.518 -16.816 1.00 60.06 109 SER A C 1
ATOM 874 O O . SER A 1 109 ? 7.611 -1.269 -17.770 1.00 60.06 109 SER A O 1
ATOM 876 N N . GLN A 1 110 ? 7.189 -1.138 -15.576 1.00 62.41 110 GLN A N 1
ATOM 877 C CA . GLN A 1 110 ? 8.466 -0.520 -15.236 1.00 62.41 110 GLN A CA 1
ATOM 878 C C . GLN A 1 110 ? 9.548 -1.590 -15.057 1.00 62.41 110 GLN A C 1
ATOM 880 O O . GLN A 1 110 ? 9.805 -2.068 -13.952 1.00 62.41 110 GLN A O 1
ATOM 885 N N . VAL A 1 111 ? 10.207 -1.955 -16.154 1.00 66.25 111 VAL A N 1
ATOM 886 C CA . VAL A 1 111 ? 11.316 -2.918 -16.154 1.00 66.25 111 VAL A CA 1
ATOM 887 C C . VAL A 1 111 ? 12.626 -2.221 -15.777 1.00 66.25 111 VAL A C 1
ATOM 889 O O . VAL A 1 111 ? 12.950 -1.149 -16.290 1.00 66.25 111 VAL A O 1
ATOM 892 N N . LYS A 1 112 ? 13.411 -2.837 -14.889 1.00 60.78 112 LYS A N 1
ATOM 893 C CA . LYS A 1 112 ? 14.754 -2.371 -14.534 1.00 60.78 112 LYS A CA 1
ATOM 894 C C . LYS A 1 112 ? 15.717 -2.611 -15.703 1.00 60.78 112 LYS A C 1
ATOM 896 O O . LYS A 1 112 ? 15.732 -3.711 -16.260 1.00 60.78 112 LYS A O 1
ATOM 901 N N . PRO A 1 113 ? 16.584 -1.647 -16.059 1.00 58.06 113 PRO A N 1
ATOM 902 C CA . PRO A 1 113 ? 17.601 -1.876 -17.076 1.00 58.06 113 PRO A CA 1
ATOM 903 C C . PRO A 1 113 ? 18.558 -2.984 -16.616 1.00 58.06 113 PRO A C 1
ATOM 905 O O . PRO A 1 113 ? 19.218 -2.878 -15.579 1.00 58.06 113 PRO A O 1
ATOM 908 N N . HIS A 1 114 ? 18.634 -4.066 -17.389 1.00 54.47 114 HIS A N 1
ATOM 909 C CA . HIS A 1 114 ? 19.494 -5.204 -17.085 1.00 54.47 114 HIS A CA 1
ATOM 910 C C . HIS A 1 114 ? 20.973 -4.782 -17.201 1.00 54.47 114 HIS A C 1
ATOM 912 O O . HIS A 1 114 ? 21.417 -4.318 -18.251 1.00 54.47 114 HIS A O 1
ATOM 918 N N . LYS A 1 115 ? 21.769 -4.967 -16.136 1.00 52.28 115 LYS A N 1
ATOM 919 C CA . LYS A 1 115 ? 23.192 -4.553 -16.045 1.00 52.28 115 LYS A CA 1
ATOM 920 C C . LYS A 1 115 ? 24.136 -5.165 -17.103 1.00 52.28 115 LYS A C 1
ATOM 922 O O . LYS A 1 115 ? 25.308 -4.797 -17.133 1.00 52.28 115 LYS A O 1
ATOM 927 N N . LYS A 1 116 ? 23.674 -6.070 -17.972 1.00 45.06 116 LYS A N 1
ATOM 928 C CA . LYS A 1 116 ? 24.522 -6.770 -18.955 1.00 45.06 116 LYS A CA 1
ATOM 929 C C . LYS A 1 116 ? 24.950 -5.918 -20.160 1.00 45.06 116 LYS A C 1
ATOM 931 O O . LYS A 1 116 ? 25.963 -6.236 -20.765 1.00 45.06 116 LYS A O 1
ATOM 936 N N . ALA A 1 117 ? 24.282 -4.802 -20.456 1.00 48.00 117 ALA A N 1
ATOM 937 C CA . ALA A 1 117 ? 24.599 -3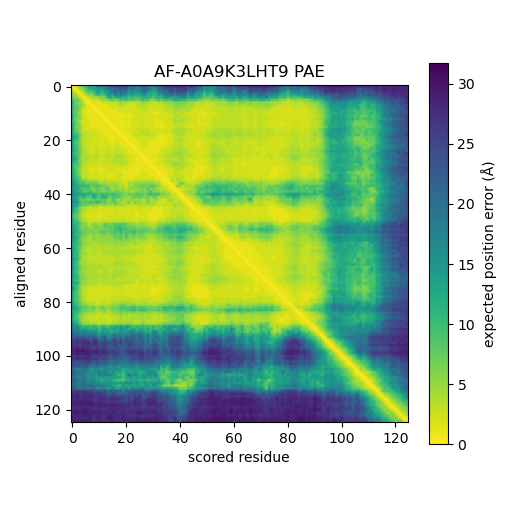.992 -21.641 1.00 48.00 117 ALA A CA 1
ATOM 938 C C . ALA A 1 117 ? 25.880 -3.131 -21.533 1.00 48.00 117 ALA A C 1
ATOM 940 O O . ALA A 1 117 ? 26.258 -2.482 -22.499 1.00 48.00 117 ALA A O 1
ATOM 941 N N . LYS A 1 118 ? 26.567 -3.101 -20.379 1.00 41.56 118 LYS A N 1
ATOM 942 C CA . LYS A 1 118 ? 27.773 -2.268 -20.175 1.00 41.56 118 LYS A CA 1
ATOM 943 C C . LYS A 1 118 ? 29.108 -3.017 -20.218 1.00 41.56 118 LYS A C 1
ATOM 945 O O . LYS A 1 118 ? 30.142 -2.383 -20.013 1.00 41.56 118 LYS A O 1
ATOM 950 N N . LEU A 1 119 ? 29.112 -4.331 -20.464 1.00 45.72 119 LEU A N 1
ATOM 951 C CA . LEU A 1 119 ? 30.363 -5.095 -20.559 1.00 45.72 119 LEU A CA 1
ATOM 952 C C . LEU A 1 119 ? 30.917 -5.177 -21.994 1.00 45.72 119 LEU A C 1
ATOM 954 O O . LEU A 1 119 ? 32.128 -5.278 -22.152 1.00 45.72 119 LEU A O 1
ATOM 958 N N . GLU A 1 120 ? 30.077 -5.059 -23.027 1.00 45.88 120 GLU A N 1
ATOM 959 C CA . GLU A 1 120 ? 30.515 -5.227 -24.425 1.00 45.88 120 GLU A CA 1
ATOM 960 C C . GLU A 1 120 ? 31.119 -3.955 -25.054 1.00 45.88 120 GLU A C 1
ATOM 962 O O . GLU A 1 120 ? 31.918 -4.050 -25.979 1.00 45.88 120 GLU A O 1
ATOM 967 N N . GLU A 1 121 ? 30.866 -2.759 -24.508 1.00 48.56 121 GLU A N 1
ATOM 968 C CA . GLU A 1 121 ? 31.429 -1.504 -25.050 1.00 48.56 121 GLU A CA 1
ATOM 969 C C . GLU A 1 121 ? 32.861 -1.196 -24.555 1.00 48.56 121 GLU A C 1
ATOM 971 O O . GLU A 1 121 ? 33.487 -0.231 -24.990 1.00 48.56 121 GLU A O 1
ATOM 976 N N . LYS A 1 122 ? 33.419 -2.011 -23.646 1.00 48.22 122 LYS A N 1
ATOM 977 C CA . LYS A 1 122 ? 34.793 -1.834 -23.130 1.00 48.22 122 LYS A CA 1
ATOM 978 C C . LYS A 1 122 ? 35.850 -2.728 -23.787 1.00 48.22 122 LYS A C 1
ATOM 980 O O . LYS A 1 122 ? 37.011 -2.619 -23.410 1.00 48.22 122 LYS A O 1
ATOM 985 N N . GLN A 1 123 ? 35.488 -3.574 -24.755 1.00 51.22 123 GLN A N 1
ATOM 986 C CA . GLN A 1 123 ? 36.448 -4.426 -25.483 1.00 51.22 123 GLN A CA 1
ATOM 987 C C . GLN A 1 123 ? 36.749 -3.956 -26.918 1.00 51.22 123 GLN A C 1
ATOM 989 O O . GLN A 1 123 ? 37.498 -4.621 -27.624 1.00 51.22 123 GLN A O 1
ATOM 994 N N . SER A 1 124 ? 36.216 -2.806 -27.346 1.00 49.62 124 SER A N 1
ATOM 995 C CA . SER A 1 124 ? 36.468 -2.238 -28.682 1.00 49.62 124 SER A CA 1
ATOM 996 C C . SER A 1 124 ? 36.927 -0.770 -28.640 1.00 49.62 124 SER A C 1
ATOM 998 O O . SER A 1 124 ? 36.467 0.052 -29.438 1.00 49.62 124 SER A O 1
ATOM 1000 N N . LYS A 1 125 ? 37.824 -0.429 -27.710 1.00 42.69 125 LYS A N 1
ATOM 1001 C CA . LYS A 1 125 ? 38.653 0.783 -27.784 1.00 42.69 125 LYS A CA 1
ATOM 1002 C C . LYS A 1 125 ? 40.087 0.463 -27.410 1.00 42.69 125 LYS A C 1
ATOM 1004 O O . LYS A 1 125 ? 40.259 -0.296 -26.432 1.00 42.69 125 LYS A O 1
#

Foldseek 3Di:
DVVVVVVLVLVCVVLVVVVWDWDQCVVLVARTFTANDDVQWFDTQEGEHEADPVNDDPPVSVVSSLVCCVVSNHWYWYWYDDDNDIDGDDTSDDDDDPPDDPDPDDGRNGTDPDPPPPPVVVPPD

InterPro domains:
  IPR006676 tRNA-splicing endonuclease [PTHR21227] (13-83)
  IPR006677 tRNA intron endonuclease, catalytic domain-like [PF01974] (11-83)
  IPR006677 tRNA intron endonuclease, catalytic domain-like [cd22363] (13-67)

pLDDT: mean 76.56, std 17.85, range [40.75, 94.88]

Sequence (125 aa):
MEKEGVKSAFVRRHYESLGYRVHSGLQFGCDFVLYADSPEAVHSDFCVYIIGNDGFIDWREIQTLTRSMPDFHKTLIVVQVKGEYIKELAMGTEHAPFRNRPVPKAVGSQVKPHKKAKLEEKQSK

Solvent-accessible surface area (backbone atoms only — not comparable to full-atom values): 7630 Å² total; per-residue (Å²): 125,77,71,58,60,56,53,56,52,50,54,45,53,54,44,42,73,74,60,31,48,77,43,80,12,65,93,75,78,24,62,26,26,35,16,63,54,59,77,83,49,25,44,51,50,35,34,34,36,71,50,51,95,86,70,57,74,60,66,68,58,53,53,50,48,63,62,48,23,63,82,68,61,27,30,41,34,37,33,40,77,55,94,93,47,80,41,79,75,45,73,51,67,80,72,89,73,92,65,89,69,93,70,87,75,56,86,43,71,52,60,50,85,70,81,72,78,70,66,71,74,70,78,80,119

Mean predicted aligned error: 10.76 Å

Secondary structure (DSSP, 8-state):
-THHHHHHHHHHHHHHHTTPEEEE-GGGTSSEEEESS-TTTB---EEEEE--TT----HHHHHHHHHHTTTTT-EEEEEEEETTEEEEEEEE-S---SS-------TT--BPPPGGGGSGGGS--

Organism: NCBI:txid303405

Radius of gyration: 17.57 Å; Cα contacts (8 Å, |Δi|>4): 174; chains: 1; bounding box: 51×33×50 Å